Protein AF-A0AAU9G5V9-F1 (afdb_monomer_lite)

InterPro domains:
  IPR000618 Insect cuticle protein [PF00379] (24-85)
  IPR000618 Insect cuticle protein [PS51155] (27-94)
  IPR050468 Larval/pupal cuticle protein [PTHR10380] (21-86)

Foldseek 3Di:
DDDDDDPPDPPQDPVNVVVVVLVCQQADWDWKKKWKQWPQWRKIKIKIWIDHRQKIWIKIWIDRQQKIWIWTWMAGPVGIDTPDIDMDGDHPTRDGDQQIWMWIDMPPPHIDIHHDDPPDPDDPDDDPVD

Structure (mmCIF, N/CA/C/O backbone):
data_AF-A0AAU9G5V9-F1
#
_entry.id   AF-A0AAU9G5V9-F1
#
loop_
_atom_site.group_PDB
_atom_site.id
_atom_site.type_symbol
_atom_site.label_atom_id
_atom_site.label_alt_id
_atom_site.label_comp_id
_atom_site.label_asym_id
_atom_site.label_entity_id
_atom_site.label_seq_id
_atom_site.pdbx_PDB_ins_code
_atom_site.Cartn_x
_atom_site.Cartn_y
_atom_site.Cartn_z
_atom_site.occupancy
_atom_site.B_iso_or_equiv
_atom_site.auth_seq_id
_atom_site.auth_comp_id
_atom_site.auth_asym_id
_atom_site.auth_atom_id
_atom_site.pdbx_PDB_model_num
ATOM 1 N N . MET A 1 1 ? 2.719 3.483 67.607 1.00 37.06 1 MET A N 1
ATOM 2 C CA . MET A 1 1 ? 1.451 3.067 66.969 1.00 37.06 1 MET A CA 1
ATOM 3 C C . MET A 1 1 ? 1.505 3.467 65.503 1.00 37.06 1 MET A C 1
ATOM 5 O O . MET A 1 1 ? 1.551 4.653 65.206 1.00 37.06 1 MET A O 1
ATOM 9 N N . GLN A 1 2 ? 1.611 2.469 64.626 1.00 42.16 2 GLN A N 1
ATOM 10 C CA . GLN A 1 2 ? 1.765 2.575 63.172 1.00 42.16 2 GLN A CA 1
ATOM 11 C C . GLN A 1 2 ? 0.449 3.041 62.522 1.00 42.16 2 GLN A C 1
ATOM 13 O O . GLN A 1 2 ? -0.601 2.472 62.814 1.00 42.16 2 GLN A O 1
ATOM 18 N N . ARG A 1 3 ? 0.489 4.027 61.620 1.00 37.31 3 ARG A N 1
ATOM 19 C CA . ARG A 1 3 ? -0.591 4.279 60.650 1.00 37.31 3 ARG A CA 1
ATOM 20 C C . ARG A 1 3 ? -0.087 3.737 59.314 1.00 37.31 3 ARG A C 1
ATOM 22 O O . ARG A 1 3 ? 0.822 4.307 58.725 1.00 37.31 3 ARG A O 1
ATOM 29 N N . ILE A 1 4 ? -0.602 2.581 58.915 1.00 41.62 4 ILE A N 1
ATOM 30 C CA . ILE A 1 4 ? -0.305 1.949 57.629 1.00 41.62 4 ILE A CA 1
ATOM 31 C C . ILE A 1 4 ? -1.131 2.703 56.583 1.00 41.62 4 ILE A C 1
ATOM 33 O O . ILE A 1 4 ? -2.357 2.740 56.685 1.00 41.62 4 ILE A O 1
ATOM 37 N N . SER A 1 5 ? -0.465 3.354 55.629 1.00 43.66 5 SER A N 1
ATOM 38 C CA . SER A 1 5 ? -1.123 3.934 54.456 1.00 43.66 5 SER A CA 1
ATOM 39 C C . SER A 1 5 ? -1.783 2.812 53.650 1.00 43.66 5 SER A C 1
ATOM 41 O O . SER A 1 5 ? -1.120 1.799 53.412 1.00 43.66 5 SER A O 1
ATOM 43 N N . PRO A 1 6 ? -3.045 2.945 53.208 1.00 49.31 6 PRO A N 1
ATOM 44 C CA . PRO A 1 6 ? -3.648 1.943 52.347 1.00 49.31 6 PRO A CA 1
ATOM 45 C C . PRO A 1 6 ? -2.923 1.984 51.003 1.00 49.31 6 PRO A C 1
ATOM 47 O O . PRO A 1 6 ? -3.005 2.967 50.267 1.00 49.31 6 PRO A O 1
ATOM 50 N N . HIS A 1 7 ? -2.172 0.930 50.703 1.00 45.56 7 HIS A N 1
ATOM 51 C CA . HIS A 1 7 ? -1.735 0.657 49.346 1.00 45.56 7 HIS A CA 1
ATOM 52 C C . HIS A 1 7 ? -2.982 0.172 48.602 1.00 45.56 7 HIS A C 1
ATOM 54 O O . HIS A 1 7 ? -3.495 -0.906 48.895 1.00 45.56 7 HIS A O 1
ATOM 60 N N . PHE A 1 8 ? -3.534 1.016 47.733 1.00 43.19 8 PHE A N 1
ATOM 61 C CA . PHE A 1 8 ? -4.715 0.693 46.939 1.00 43.19 8 PHE A CA 1
ATOM 62 C C . PHE A 1 8 ? -4.290 -0.322 45.869 1.00 43.19 8 PHE A C 1
ATOM 64 O O . PHE A 1 8 ? -3.827 0.047 44.794 1.00 43.19 8 PHE A O 1
ATOM 71 N N . GLN A 1 9 ? -4.349 -1.610 46.205 1.00 51.00 9 GLN A N 1
ATOM 72 C CA . GLN A 1 9 ? -4.237 -2.680 45.223 1.00 51.00 9 GLN A CA 1
ATOM 73 C C . GLN A 1 9 ? -5.568 -2.734 44.478 1.00 51.00 9 GLN A C 1
ATOM 75 O O . GLN A 1 9 ? -6.595 -3.080 45.058 1.00 51.00 9 GLN A O 1
ATOM 80 N N . ILE A 1 10 ? -5.559 -2.309 43.216 1.00 54.22 10 ILE A N 1
ATOM 81 C CA . ILE A 1 10 ? -6.687 -2.515 42.313 1.00 54.22 10 ILE A CA 1
ATOM 82 C C . ILE A 1 10 ? -6.658 -4.006 41.969 1.00 54.22 10 ILE A C 1
ATOM 84 O O . ILE A 1 10 ? -5.821 -4.440 41.182 1.00 54.22 10 ILE A O 1
ATOM 88 N N . ASP A 1 11 ? -7.509 -4.788 42.623 1.00 61.50 11 ASP A N 1
ATOM 89 C CA . ASP A 1 11 ? -7.739 -6.196 42.299 1.00 61.50 11 ASP A CA 1
ATOM 90 C C . ASP A 1 11 ? -8.556 -6.239 40.997 1.00 61.50 11 ASP A C 1
ATOM 92 O O . ASP A 1 11 ? -9.782 -6.292 41.020 1.00 61.50 11 ASP A O 1
ATOM 96 N N . GLN A 1 12 ? -7.892 -6.038 39.852 1.00 66.44 12 GLN A N 1
ATOM 97 C CA . GLN A 1 12 ? -8.544 -6.178 38.550 1.00 66.44 12 GLN A CA 1
ATOM 98 C C . GLN A 1 12 ? -8.801 -7.660 38.317 1.00 66.44 12 GLN A C 1
ATOM 100 O O . GLN A 1 12 ? -7.859 -8.444 38.186 1.00 66.44 12 GLN A O 1
ATOM 105 N N . THR A 1 13 ? -10.072 -8.039 38.264 1.00 86.31 13 THR A N 1
ATOM 106 C CA . THR A 1 13 ? -10.438 -9.410 37.928 1.00 86.31 13 THR A CA 1
ATOM 107 C C . THR A 1 13 ? -10.132 -9.689 36.451 1.00 86.31 13 THR A C 1
ATOM 109 O O . THR A 1 13 ? -10.031 -8.775 35.628 1.00 86.31 13 THR A O 1
ATOM 112 N N . GLU A 1 14 ? -9.991 -10.964 36.083 1.00 88.25 14 GLU A N 1
ATOM 113 C CA . GLU A 1 14 ? -9.836 -11.359 34.675 1.00 88.25 14 GLU A CA 1
ATOM 114 C C . GLU A 1 14 ? -11.029 -10.893 33.819 1.00 88.25 14 GLU A C 1
ATOM 116 O O . GLU A 1 14 ? -10.845 -10.520 32.663 1.00 88.25 14 GLU A O 1
ATOM 121 N N . GLU A 1 15 ? -12.237 -10.863 34.394 1.00 90.12 15 GLU A N 1
ATOM 122 C CA . GLU A 1 15 ? -13.449 -10.363 33.734 1.00 90.12 15 GLU A CA 1
ATOM 123 C C . GLU A 1 15 ? -13.338 -8.868 33.408 1.00 90.12 15 GLU A C 1
ATOM 125 O O . GLU A 1 15 ? -13.611 -8.471 32.275 1.00 90.12 15 GLU A O 1
ATOM 130 N N . ASP A 1 16 ? -12.849 -8.054 34.351 1.00 92.69 16 ASP A N 1
ATOM 131 C CA . ASP A 1 16 ? -12.633 -6.618 34.133 1.00 92.69 16 ASP A CA 1
ATOM 132 C C . ASP A 1 16 ? -11.584 -6.360 33.043 1.00 92.69 16 ASP A C 1
ATOM 134 O O . ASP A 1 16 ? -11.735 -5.447 32.226 1.00 92.69 16 ASP A O 1
ATOM 138 N N . ARG A 1 17 ? -10.515 -7.170 33.003 1.00 91.00 17 ARG A N 1
ATOM 139 C CA . ARG A 1 17 ? -9.478 -7.051 31.968 1.00 91.00 17 ARG A CA 1
ATOM 140 C C . ARG A 1 17 ? -10.028 -7.392 30.585 1.00 91.00 17 ARG A C 1
ATOM 142 O O . ARG A 1 17 ? -9.785 -6.643 29.644 1.00 91.00 17 ARG A O 1
ATOM 149 N N . LEU A 1 18 ? -10.777 -8.489 30.466 1.00 93.62 18 LEU A N 1
ATOM 150 C CA . LEU A 1 18 ? -11.387 -8.911 29.201 1.00 93.62 18 LEU A CA 1
ATOM 151 C C . LEU A 1 18 ? -12.395 -7.884 28.681 1.00 93.62 18 LEU A C 1
ATOM 153 O O . LEU A 1 18 ? -12.464 -7.636 27.478 1.00 93.62 18 LEU A O 1
ATOM 157 N N . GLU A 1 19 ? -13.168 -7.272 29.574 1.00 93.69 19 GLU A N 1
ATOM 158 C CA . GLU A 1 19 ? -14.107 -6.220 29.200 1.00 93.69 19 GLU A CA 1
ATOM 159 C C . GLU A 1 19 ? -13.381 -4.956 28.722 1.00 93.69 19 GLU A C 1
ATOM 161 O O . GLU A 1 19 ? -13.748 -4.383 27.695 1.00 93.69 19 GLU A O 1
ATOM 166 N N . LEU A 1 20 ? -12.289 -4.565 29.387 1.00 93.56 20 LEU A N 1
ATOM 167 C CA . LEU A 1 20 ? -11.451 -3.455 28.936 1.00 93.56 20 LEU A CA 1
ATOM 168 C C . LEU A 1 20 ? -10.822 -3.732 27.561 1.00 93.56 20 LEU A C 1
ATOM 170 O O . LEU A 1 20 ? -10.829 -2.854 26.699 1.00 93.56 20 LEU A O 1
ATOM 174 N N . GLU A 1 21 ? -10.301 -4.939 27.335 1.00 92.25 21 GLU A N 1
ATOM 175 C CA . GLU A 1 21 ? -9.750 -5.356 26.038 1.00 92.25 21 GLU A CA 1
ATOM 176 C C . GLU A 1 21 ? -10.813 -5.300 24.932 1.00 92.25 21 GLU A C 1
ATOM 178 O O . GLU A 1 21 ? -10.540 -4.809 23.834 1.00 92.25 21 GLU A O 1
ATOM 183 N N . ARG A 1 22 ? -12.044 -5.742 25.225 1.00 92.62 22 ARG A N 1
ATOM 184 C CA . ARG A 1 22 ? -13.178 -5.661 24.295 1.00 92.62 22 ARG A CA 1
ATOM 185 C C . ARG A 1 22 ? -13.490 -4.210 23.934 1.00 92.62 22 ARG A C 1
ATOM 187 O O . ARG A 1 22 ? -13.527 -3.878 22.753 1.00 92.62 22 ARG A O 1
ATOM 194 N N . GLN A 1 23 ? -13.622 -3.338 24.932 1.00 94.25 23 GLN A N 1
ATOM 195 C CA . GLN A 1 23 ? -13.904 -1.913 24.730 1.00 94.25 23 GLN A CA 1
ATOM 196 C C . GLN A 1 23 ? -12.792 -1.210 23.943 1.00 94.25 23 GLN A C 1
ATOM 198 O O . GLN A 1 23 ? -13.065 -0.396 23.057 1.00 94.25 23 GLN A O 1
ATOM 203 N N . GLN A 1 24 ? -11.527 -1.531 24.226 1.00 93.62 24 GLN A N 1
ATOM 204 C CA . GLN A 1 24 ? -10.386 -1.010 23.472 1.00 93.62 24 GLN A CA 1
ATOM 205 C C . GLN A 1 24 ? -10.410 -1.476 22.016 1.00 93.62 24 GLN A C 1
ATOM 207 O O . GLN A 1 24 ? -10.141 -0.684 21.118 1.00 93.62 24 GLN A O 1
ATOM 212 N N . ASN A 1 25 ? -10.752 -2.740 21.770 1.00 91.88 25 ASN A N 1
ATOM 213 C CA . ASN A 1 25 ? -10.850 -3.293 20.425 1.00 91.88 25 ASN A CA 1
ATOM 214 C C . ASN A 1 25 ? -12.007 -2.662 19.624 1.00 91.88 25 ASN A C 1
ATOM 216 O O . ASN A 1 25 ? -11.804 -2.222 18.494 1.00 91.88 25 ASN A O 1
ATOM 220 N N . GLU A 1 26 ? -13.192 -2.545 20.226 1.00 93.50 26 GLU A N 1
ATOM 221 C CA . GLU A 1 26 ? -14.390 -1.954 19.609 1.00 93.50 26 GLU A CA 1
ATOM 222 C C . GLU A 1 26 ? -14.242 -0.454 19.318 1.00 93.50 26 GLU A C 1
ATOM 224 O O . GLU A 1 26 ? -14.850 0.054 18.380 1.00 93.50 26 GLU A O 1
ATOM 229 N N . SER A 1 27 ? -13.411 0.254 20.087 1.00 95.19 27 SER A N 1
ATOM 230 C CA . SER A 1 27 ? -13.122 1.681 19.882 1.00 95.19 27 SER A CA 1
ATOM 231 C C . SER A 1 27 ? -11.848 1.954 19.075 1.00 95.19 27 SER A C 1
ATOM 233 O O . SER A 1 27 ? -11.539 3.116 18.796 1.00 95.19 27 SER A O 1
ATOM 235 N N . ALA A 1 28 ? -11.100 0.916 18.685 1.00 96.44 28 ALA A N 1
ATOM 236 C CA . ALA A 1 28 ? -9.834 1.074 17.983 1.00 96.44 28 ALA A CA 1
ATOM 237 C C . ALA A 1 28 ? -10.044 1.676 16.590 1.00 96.44 28 ALA A C 1
ATOM 239 O O . ALA A 1 28 ? -10.764 1.126 15.758 1.00 96.44 28 ALA A O 1
ATOM 240 N N . GLN A 1 29 ? -9.348 2.777 16.311 1.00 97.88 29 GLN A N 1
ATOM 241 C CA . GLN A 1 29 ? -9.374 3.433 15.010 1.00 97.88 29 GLN A CA 1
ATOM 242 C C . GLN A 1 29 ? -7.964 3.780 14.556 1.00 97.88 29 GLN A C 1
ATOM 244 O O . GLN A 1 29 ? -7.148 4.283 15.330 1.00 97.88 29 GLN A O 1
ATOM 249 N N . TYR A 1 30 ? -7.682 3.539 13.279 1.00 97.69 30 TYR A N 1
ATOM 250 C CA . TYR A 1 30 ? -6.487 4.067 12.632 1.00 97.69 30 TYR A CA 1
ATOM 251 C C . TYR A 1 30 ? -6.713 4.260 11.141 1.00 97.69 30 TYR A C 1
ATOM 253 O O . TYR A 1 30 ? -7.608 3.677 10.531 1.00 97.69 30 TYR A O 1
ATOM 261 N N . SER A 1 31 ? -5.841 5.060 10.541 1.00 98.12 31 SER A N 1
ATOM 262 C CA . SER A 1 31 ? -5.655 5.103 9.098 1.00 98.12 31 SER A CA 1
ATOM 263 C C . SER A 1 31 ? -4.176 4.934 8.791 1.00 98.12 31 SER A C 1
ATOM 265 O O . SER A 1 31 ? -3.316 5.561 9.412 1.00 98.12 31 SER A O 1
ATOM 267 N N . PHE A 1 32 ? -3.886 4.058 7.844 1.00 97.75 32 PHE A N 1
ATOM 268 C CA . PHE A 1 32 ? -2.545 3.710 7.420 1.00 97.75 32 PHE A CA 1
ATOM 269 C C . PHE A 1 32 ? -2.448 3.835 5.905 1.00 97.75 32 PHE A C 1
ATOM 271 O O . PHE A 1 32 ? -3.349 3.423 5.175 1.00 97.75 32 PHE A O 1
ATOM 278 N N . ASN A 1 33 ? -1.335 4.381 5.430 1.00 98.31 33 ASN A N 1
ATOM 279 C CA . ASN A 1 33 ? -0.979 4.298 4.025 1.00 98.31 33 ASN A CA 1
ATOM 280 C C . ASN A 1 33 ? 0.528 4.133 3.858 1.00 98.31 33 ASN A C 1
ATOM 282 O O . ASN A 1 33 ? 1.318 4.589 4.688 1.00 98.31 33 ASN A O 1
ATOM 286 N N . SER A 1 34 ? 0.897 3.479 2.767 1.00 98.25 34 SER A N 1
ATOM 287 C CA . SER A 1 34 ? 2.263 3.386 2.276 1.00 98.25 34 SER A CA 1
ATOM 288 C C . SER A 1 34 ? 2.248 3.412 0.758 1.00 98.25 34 SER A C 1
ATOM 290 O O . SER A 1 34 ? 1.360 2.821 0.143 1.00 98.25 34 SER A O 1
ATOM 292 N N . ASN A 1 35 ? 3.240 4.051 0.161 1.00 98.44 35 ASN A N 1
ATOM 293 C CA . ASN A 1 35 ? 3.444 4.083 -1.273 1.00 98.44 35 ASN A CA 1
ATOM 294 C C . ASN A 1 35 ? 4.945 4.010 -1.574 1.00 98.44 35 ASN A C 1
ATOM 296 O O . ASN A 1 35 ? 5.760 4.666 -0.928 1.00 98.44 35 ASN A O 1
ATOM 300 N N . ILE A 1 36 ? 5.293 3.158 -2.527 1.00 98.31 36 ILE A N 1
ATOM 301 C CA . ILE A 1 36 ? 6.634 2.951 -3.051 1.00 98.31 36 ILE A CA 1
ATOM 302 C C . ILE A 1 36 ? 6.508 3.098 -4.560 1.00 98.31 36 ILE A C 1
ATOM 304 O O . ILE A 1 36 ? 5.810 2.297 -5.180 1.00 98.31 36 ILE A O 1
ATOM 308 N N . ASP A 1 37 ? 7.170 4.097 -5.127 1.00 97.56 37 ASP A N 1
ATOM 309 C CA . ASP A 1 37 ? 7.309 4.296 -6.570 1.00 97.56 37 ASP A CA 1
ATOM 310 C C . ASP A 1 37 ? 8.765 4.022 -6.959 1.00 97.56 37 ASP A C 1
ATOM 312 O O . ASP A 1 37 ? 9.646 4.831 -6.676 1.00 97.56 37 ASP A O 1
ATOM 316 N N . ASP A 1 38 ? 9.034 2.845 -7.525 1.00 95.88 38 ASP A N 1
ATOM 317 C CA . ASP A 1 38 ? 10.364 2.395 -7.935 1.00 95.88 38 ASP A CA 1
ATOM 318 C C . ASP A 1 38 ? 10.612 2.689 -9.418 1.00 95.88 38 ASP A C 1
ATOM 320 O O . ASP A 1 38 ? 10.291 1.895 -10.304 1.00 95.88 38 ASP A O 1
ATOM 324 N N . GLN A 1 39 ? 11.278 3.813 -9.679 1.00 94.75 39 GLN A N 1
ATOM 325 C CA . GLN A 1 39 ? 11.673 4.222 -11.027 1.00 94.75 39 GLN A CA 1
ATOM 326 C C . GLN A 1 39 ? 12.971 3.557 -11.509 1.00 94.75 39 GLN A C 1
ATOM 328 O O . GLN A 1 39 ? 13.496 3.954 -12.550 1.00 94.75 39 GLN A O 1
ATOM 333 N N . ILE A 1 40 ? 13.528 2.599 -10.755 1.00 93.38 40 ILE A N 1
ATOM 334 C CA . ILE A 1 40 ? 14.712 1.818 -11.142 1.00 93.38 40 ILE A CA 1
ATOM 335 C C . ILE A 1 40 ? 14.291 0.585 -11.944 1.00 93.38 40 ILE A C 1
ATOM 337 O O . ILE A 1 40 ? 14.974 0.235 -12.903 1.00 93.38 40 ILE A O 1
ATOM 341 N N . ASN A 1 41 ? 13.188 -0.071 -11.572 1.00 92.06 41 ASN A N 1
ATOM 342 C CA . ASN A 1 41 ? 12.682 -1.275 -12.242 1.00 92.06 41 ASN A CA 1
ATOM 343 C C . ASN A 1 41 ? 11.174 -1.200 -12.530 1.00 92.06 41 ASN A C 1
ATOM 345 O O . ASN A 1 41 ? 10.504 -2.223 -12.459 1.00 92.06 41 ASN A O 1
ATOM 349 N N . ASP A 1 42 ? 10.628 -0.013 -12.813 1.00 92.38 42 ASP A N 1
ATOM 350 C CA . ASP A 1 42 ? 9.199 0.215 -13.113 1.00 92.38 42 ASP A CA 1
ATOM 351 C C . ASP A 1 42 ? 8.223 -0.468 -12.127 1.00 92.38 42 ASP A C 1
ATOM 353 O O . ASP A 1 42 ? 7.129 -0.922 -12.487 1.00 92.38 42 ASP A O 1
ATOM 357 N N . GLY A 1 43 ? 8.639 -0.568 -10.866 1.00 94.62 43 GLY A N 1
ATOM 358 C CA . GLY A 1 43 ? 7.889 -1.218 -9.806 1.00 94.62 43 GLY A CA 1
ATOM 359 C C . GLY A 1 43 ? 7.089 -0.202 -9.008 1.00 94.62 43 GLY A C 1
ATOM 360 O O . GLY A 1 43 ? 7.495 0.940 -8.831 1.00 94.62 43 GLY A O 1
ATOM 361 N N . SER A 1 44 ? 5.956 -0.610 -8.454 1.00 96.88 44 SER A N 1
ATOM 362 C CA . SER A 1 44 ? 5.318 0.180 -7.402 1.00 96.88 44 SER A CA 1
ATOM 363 C C . SER A 1 44 ? 4.538 -0.704 -6.453 1.00 96.88 44 SER A C 1
ATOM 365 O O . SER A 1 44 ? 4.066 -1.782 -6.819 1.00 96.88 44 SER A O 1
ATOM 367 N N . ASN A 1 45 ? 4.439 -0.269 -5.203 1.00 98.06 45 ASN A N 1
ATOM 368 C CA . ASN A 1 45 ? 3.645 -0.921 -4.176 1.00 98.06 45 ASN A CA 1
ATOM 369 C C . ASN A 1 45 ? 2.936 0.152 -3.361 1.00 98.06 45 ASN A C 1
ATOM 371 O O . ASN A 1 45 ? 3.579 1.014 -2.771 1.00 98.06 45 ASN A O 1
ATOM 375 N N . SER A 1 46 ? 1.613 0.095 -3.310 1.00 98.44 46 SER A N 1
ATOM 376 C CA . SER A 1 46 ? 0.818 0.995 -2.486 1.00 98.44 46 SER A CA 1
ATOM 377 C C . SER A 1 46 ? -0.162 0.213 -1.633 1.00 98.44 46 SER A C 1
ATOM 379 O O . SER A 1 46 ? -0.656 -0.845 -2.026 1.00 98.44 46 SER A O 1
ATOM 381 N N . ARG A 1 47 ? -0.459 0.743 -0.452 1.00 98.50 47 ARG A N 1
ATOM 382 C CA . ARG A 1 47 ? -1.475 0.224 0.456 1.00 98.50 47 ARG A CA 1
ATOM 383 C C . ARG A 1 47 ? -2.171 1.382 1.140 1.00 98.50 47 ARG A C 1
ATOM 385 O O . ARG A 1 47 ? -1.528 2.346 1.545 1.00 98.50 47 ARG A O 1
ATOM 392 N N . THR A 1 48 ? -3.481 1.279 1.284 1.00 98.62 48 THR A N 1
ATOM 393 C CA . THR A 1 48 ? -4.286 2.157 2.135 1.00 98.62 48 THR A CA 1
ATOM 394 C C . THR A 1 48 ? -5.214 1.289 2.960 1.00 98.62 48 THR A C 1
ATOM 396 O O . THR A 1 48 ? -5.818 0.357 2.435 1.00 98.62 48 THR A O 1
ATOM 399 N N . GLU A 1 49 ? -5.310 1.579 4.249 1.00 98.44 49 GLU A N 1
ATOM 400 C CA . GLU A 1 49 ? -6.106 0.812 5.193 1.00 98.44 49 GLU A CA 1
ATOM 401 C C . GLU A 1 49 ? -6.710 1.726 6.256 1.00 98.44 49 GLU A C 1
ATOM 403 O O . GLU A 1 49 ? -6.046 2.627 6.772 1.00 98.44 49 GLU A O 1
ATOM 408 N N . THR A 1 50 ? -7.956 1.454 6.615 1.00 98.56 50 THR A N 1
ATOM 409 C CA . THR A 1 50 ? -8.654 2.090 7.725 1.00 98.56 50 THR A CA 1
ATOM 410 C C . THR A 1 50 ? -9.219 1.008 8.628 1.00 98.56 50 THR A C 1
ATOM 412 O O . THR A 1 50 ? -9.779 0.017 8.153 1.00 98.56 50 THR A O 1
ATOM 415 N N . ARG A 1 51 ? -9.080 1.214 9.935 1.00 98.12 51 ARG A N 1
ATOM 416 C CA . ARG A 1 51 ? -9.752 0.418 10.955 1.00 98.12 51 ARG A CA 1
ATOM 417 C C . ARG A 1 51 ? -10.809 1.253 11.650 1.00 98.12 51 ARG A C 1
ATOM 419 O O . ARG A 1 51 ? -10.513 2.372 12.067 1.00 98.12 51 ARG A O 1
ATOM 426 N N . ASP A 1 52 ? -11.983 0.661 11.806 1.00 97.94 52 ASP A N 1
ATOM 427 C CA . ASP A 1 52 ? -13.074 1.157 12.631 1.00 97.94 52 ASP A CA 1
ATOM 428 C C . ASP A 1 52 ? -13.609 0.005 13.496 1.00 97.94 52 ASP A C 1
ATOM 430 O O . ASP A 1 52 ? -14.236 -0.941 13.002 1.00 97.94 52 ASP A O 1
ATOM 434 N N . GLY A 1 53 ? -13.246 0.028 14.779 1.00 96.69 53 GLY A N 1
ATOM 435 C CA . GLY A 1 53 ? -13.517 -1.036 15.742 1.00 96.69 53 GLY A CA 1
ATOM 436 C C . GLY A 1 53 ? -12.958 -2.389 15.294 1.00 96.69 53 GLY A C 1
ATOM 437 O O . GLY A 1 53 ? -11.755 -2.542 15.051 1.00 96.69 53 GLY A O 1
ATOM 438 N N . SER A 1 54 ? -13.843 -3.377 15.153 1.00 95.00 54 SER A N 1
ATOM 439 C CA . SER A 1 54 ? -13.502 -4.736 14.698 1.00 95.00 54 SER A CA 1
ATOM 440 C C . SER A 1 54 ? -13.383 -4.878 13.176 1.00 95.00 54 SER A C 1
ATOM 442 O O . SER A 1 54 ? -13.083 -5.972 12.700 1.00 95.00 54 SER A O 1
ATOM 444 N N . THR A 1 55 ? -13.625 -3.813 12.404 1.00 97.69 55 THR A N 1
ATOM 445 C CA . THR A 1 55 ? -13.588 -3.854 10.938 1.00 97.69 55 THR A CA 1
ATOM 446 C C . THR A 1 55 ? -12.349 -3.150 10.404 1.00 97.69 55 THR A C 1
ATOM 448 O O . THR A 1 55 ? -12.074 -2.000 10.732 1.00 97.69 55 THR A O 1
ATOM 451 N N . VAL A 1 56 ? -11.622 -3.825 9.522 1.00 98.62 56 VAL A N 1
ATOM 452 C CA . VAL A 1 56 ? -10.524 -3.260 8.739 1.00 98.62 56 VAL A CA 1
ATOM 453 C C . VAL A 1 56 ? -10.907 -3.317 7.269 1.00 98.62 56 VAL A C 1
ATOM 455 O O . VAL A 1 56 ? -11.256 -4.376 6.755 1.00 98.62 56 VAL A O 1
ATOM 458 N N . GLN A 1 57 ? -10.824 -2.188 6.578 1.00 98.75 57 GLN A N 1
ATOM 459 C CA . GLN A 1 57 ? -11.017 -2.102 5.134 1.00 98.75 57 GLN A CA 1
ATOM 460 C C . GLN A 1 57 ? -9.793 -1.476 4.498 1.00 98.75 57 GLN A C 1
ATOM 462 O O . GLN A 1 57 ? -9.179 -0.567 5.054 1.00 98.75 57 GLN A O 1
ATOM 467 N N . GLY A 1 58 ? -9.437 -1.944 3.312 1.00 98.69 58 GLY A N 1
ATOM 468 C CA . GLY A 1 58 ? -8.297 -1.386 2.619 1.00 98.69 58 GLY A CA 1
ATOM 469 C C . GLY A 1 58 ? -8.152 -1.886 1.203 1.00 98.69 58 GLY A C 1
ATOM 470 O O . GLY A 1 58 ? -8.938 -2.690 0.698 1.00 98.69 58 GLY A O 1
ATOM 471 N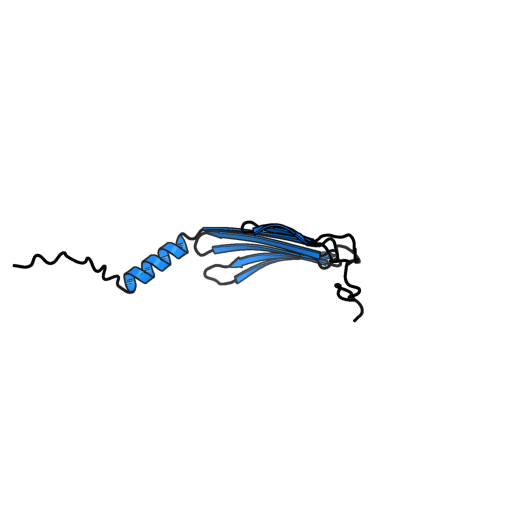 N . SER A 1 59 ? -7.103 -1.394 0.567 1.00 98.81 59 SER A N 1
ATOM 472 C CA . SER A 1 59 ? -6.637 -1.907 -0.706 1.00 98.81 59 SER A CA 1
ATOM 473 C C . SER A 1 59 ? -5.121 -1.917 -0.746 1.00 98.81 59 SER A C 1
ATOM 475 O O . SER A 1 59 ? -4.458 -1.118 -0.080 1.00 98.81 59 SER A O 1
ATOM 477 N N . TYR A 1 60 ? -4.575 -2.834 -1.533 1.00 98.50 60 TYR A N 1
ATOM 478 C CA . TYR A 1 60 ? -3.183 -2.778 -1.946 1.00 98.50 60 TYR A CA 1
ATOM 479 C C . TYR A 1 60 ? -3.093 -2.863 -3.463 1.00 98.50 60 TYR A C 1
ATOM 481 O O . TYR A 1 60 ? -3.919 -3.505 -4.116 1.00 98.50 60 TYR A O 1
ATOM 489 N N . SER A 1 61 ? -2.078 -2.220 -4.025 1.00 98.50 61 SER A N 1
ATOM 490 C CA . SER A 1 61 ? -1.746 -2.314 -5.435 1.00 98.50 61 SER A CA 1
ATOM 491 C C . SER A 1 61 ? -0.266 -2.594 -5.599 1.00 98.50 61 SER A C 1
ATOM 493 O O . SER A 1 61 ? 0.558 -2.027 -4.889 1.00 98.50 61 SER A O 1
ATOM 495 N N . TYR A 1 62 ? 0.065 -3.436 -6.569 1.00 97.38 62 TYR A N 1
ATOM 496 C CA . TYR A 1 62 ? 1.438 -3.706 -6.972 1.00 97.38 62 TYR A CA 1
ATOM 497 C C . TYR A 1 62 ? 1.557 -3.689 -8.496 1.00 97.38 62 TYR A C 1
ATOM 499 O O . TYR A 1 62 ? 0.597 -4.043 -9.186 1.00 97.38 62 TYR A O 1
ATOM 507 N N . THR A 1 63 ? 2.721 -3.288 -8.999 1.00 96.31 63 THR A N 1
ATOM 508 C CA . THR A 1 63 ? 3.131 -3.463 -10.395 1.00 96.31 63 THR A CA 1
ATOM 509 C C . THR A 1 63 ? 4.550 -3.997 -10.492 1.00 96.31 63 THR A C 1
ATOM 511 O O . THR A 1 63 ? 5.420 -3.603 -9.713 1.00 96.31 63 THR A O 1
ATOM 514 N N . ASP A 1 64 ? 4.768 -4.858 -11.479 1.00 93.38 64 ASP A N 1
ATOM 515 C CA . ASP A 1 64 ? 6.073 -5.369 -11.904 1.00 93.38 64 ASP A CA 1
ATOM 516 C C . ASP A 1 64 ? 6.558 -4.766 -13.236 1.00 93.38 64 ASP A C 1
ATOM 518 O O . ASP A 1 64 ? 7.586 -5.187 -13.755 1.00 93.38 64 ASP A O 1
ATOM 522 N N . GLY A 1 65 ? 5.816 -3.812 -13.803 1.00 93.06 65 GLY A N 1
ATOM 523 C CA . GLY A 1 65 ? 6.097 -3.197 -15.103 1.00 93.06 65 GLY A CA 1
ATOM 524 C C . GLY A 1 65 ? 5.403 -3.888 -16.284 1.00 93.06 65 GLY A C 1
ATOM 525 O O . GLY A 1 65 ? 5.254 -3.266 -17.338 1.00 93.06 65 GLY A O 1
ATOM 526 N N . PHE A 1 66 ? 4.916 -5.120 -16.104 1.00 94.69 66 PHE A N 1
ATOM 527 C CA . PHE A 1 66 ? 4.050 -5.809 -17.064 1.00 94.69 66 PHE A CA 1
ATOM 528 C C . PHE A 1 66 ? 2.579 -5.622 -16.693 1.00 94.69 66 PHE A C 1
ATOM 530 O O . PHE A 1 66 ? 1.760 -5.193 -17.511 1.00 94.69 66 PHE A O 1
ATOM 537 N N . VAL A 1 67 ? 2.245 -5.913 -15.435 1.00 96.75 67 VAL A N 1
ATOM 538 C CA . VAL A 1 67 ? 0.878 -5.912 -14.917 1.00 96.75 67 VAL A CA 1
ATOM 539 C C . VAL A 1 67 ? 0.764 -5.055 -13.669 1.00 96.75 67 VAL A C 1
ATOM 541 O O . VAL A 1 67 ? 1.640 -5.031 -12.810 1.00 96.75 67 VAL A O 1
ATOM 544 N N . LYS A 1 68 ? -0.384 -4.400 -13.522 1.00 97.75 68 LYS A N 1
ATOM 545 C CA . LYS A 1 68 ? -0.826 -3.801 -12.269 1.00 97.75 68 LYS A CA 1
ATOM 546 C C . LYS A 1 68 ? -1.952 -4.638 -11.697 1.00 97.75 68 LYS A C 1
ATOM 548 O O . LYS A 1 68 ? -2.966 -4.850 -12.358 1.00 97.75 68 LYS A O 1
ATOM 553 N N . ARG A 1 69 ? -1.804 -5.060 -10.445 1.00 98.25 69 ARG A N 1
ATOM 554 C CA . ARG A 1 69 ? -2.872 -5.710 -9.685 1.00 98.25 69 ARG A CA 1
ATOM 555 C C . ARG A 1 69 ? -3.307 -4.823 -8.532 1.00 98.25 69 ARG A C 1
ATOM 557 O O . ARG A 1 69 ? -2.455 -4.302 -7.816 1.00 98.25 69 ARG A O 1
ATOM 564 N N . THR A 1 70 ? -4.611 -4.686 -8.327 1.00 98.69 70 THR A N 1
ATOM 565 C CA . THR A 1 70 ? -5.212 -3.973 -7.197 1.00 98.69 70 THR A CA 1
ATOM 566 C C . THR A 1 70 ? -6.238 -4.869 -6.518 1.00 98.69 70 THR A C 1
ATOM 568 O O . THR A 1 70 ? -7.165 -5.360 -7.155 1.00 98.69 70 THR A O 1
ATOM 571 N N . VAL A 1 71 ? -6.087 -5.067 -5.212 1.00 98.81 71 VAL A N 1
ATOM 572 C CA . VAL A 1 71 ? -6.983 -5.894 -4.402 1.00 98.81 71 VAL A CA 1
ATOM 573 C C . VAL A 1 71 ? -7.617 -5.030 -3.329 1.00 98.81 71 VAL A C 1
ATOM 575 O O . VAL A 1 71 ? -6.913 -4.368 -2.571 1.00 98.81 71 VAL A O 1
ATOM 578 N N . HIS A 1 72 ? -8.943 -5.071 -3.246 1.00 98.81 72 HIS A N 1
ATOM 579 C CA . HIS A 1 72 ? -9.742 -4.432 -2.202 1.00 98.81 72 HIS A CA 1
ATOM 580 C C . HIS A 1 72 ? -10.226 -5.499 -1.232 1.00 98.81 72 HIS A C 1
ATOM 582 O O . HIS A 1 72 ? -10.722 -6.546 -1.658 1.00 98.81 72 HIS A O 1
ATOM 588 N N . TYR A 1 73 ? -10.105 -5.244 0.065 1.00 98.75 73 TYR A N 1
ATOM 589 C CA . TYR A 1 73 ? -10.386 -6.236 1.093 1.00 9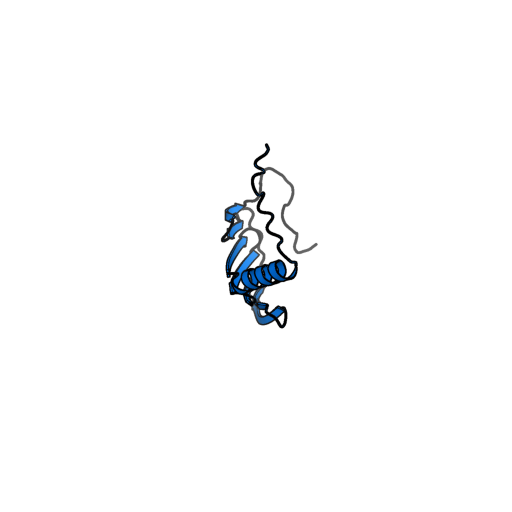8.75 73 TYR A CA 1
ATOM 590 C C . TYR A 1 73 ? -11.131 -5.661 2.292 1.00 98.75 73 TYR A C 1
ATOM 592 O O . TYR A 1 73 ? -11.102 -4.461 2.569 1.00 98.75 73 TYR A O 1
ATOM 600 N N . ILE A 1 74 ? -11.763 -6.575 3.022 1.00 98.75 74 ILE A N 1
ATOM 601 C CA . ILE A 1 74 ? -12.338 -6.355 4.343 1.00 98.75 74 ILE A CA 1
ATOM 602 C C . ILE A 1 74 ? -11.877 -7.474 5.279 1.00 98.75 74 ILE A C 1
ATOM 604 O O . ILE A 1 74 ? -11.781 -8.631 4.870 1.00 98.75 74 ILE A O 1
ATOM 608 N N . ALA A 1 75 ? -11.593 -7.138 6.529 1.00 98.31 75 ALA A N 1
ATOM 609 C CA . ALA A 1 75 ? -11.426 -8.088 7.616 1.00 98.31 75 ALA A CA 1
ATOM 610 C C . ALA A 1 75 ? -12.330 -7.666 8.772 1.00 98.31 75 ALA A C 1
ATOM 612 O O . ALA A 1 75 ? -12.245 -6.536 9.243 1.00 98.31 75 ALA A O 1
ATOM 613 N N . ASP A 1 76 ? -13.208 -8.565 9.193 1.00 97.00 76 ASP A N 1
ATOM 614 C CA . ASP A 1 76 ? -14.170 -8.351 10.273 1.00 97.00 76 ASP A CA 1
ATOM 615 C C . ASP A 1 76 ? -14.371 -9.654 11.065 1.00 97.00 76 ASP A C 1
ATOM 617 O O . ASP A 1 76 ? -13.570 -10.587 10.966 1.00 97.00 76 ASP A O 1
ATOM 621 N N . GLU A 1 77 ? -15.454 -9.745 11.836 1.00 95.69 77 GLU A N 1
ATOM 622 C CA . GLU A 1 77 ? -15.822 -10.939 12.609 1.00 95.69 77 GLU A CA 1
ATOM 623 C C . GLU A 1 77 ? -15.957 -12.210 11.756 1.00 95.69 77 GLU A C 1
ATOM 625 O O . GLU A 1 77 ? -15.768 -13.318 12.253 1.00 95.69 77 GLU A O 1
ATOM 630 N N . ASN A 1 78 ? -16.230 -12.067 10.455 1.00 96.69 78 ASN A N 1
ATOM 631 C CA . ASN A 1 78 ? -16.331 -13.178 9.512 1.00 96.69 78 ASN A CA 1
ATOM 632 C C . ASN A 1 78 ? -14.982 -13.482 8.816 1.00 96.69 78 ASN A C 1
ATOM 634 O O . ASN A 1 78 ? -14.943 -14.176 7.796 1.00 96.69 78 ASN A O 1
ATOM 638 N N . GLY A 1 79 ? -13.870 -12.937 9.320 1.00 97.75 79 GLY A N 1
ATOM 639 C CA . GLY A 1 79 ? -12.518 -13.133 8.795 1.00 97.75 79 GLY A CA 1
ATOM 640 C C . GLY A 1 79 ? -12.146 -12.209 7.630 1.00 97.75 79 GLY A C 1
ATOM 641 O O . GLY A 1 79 ? -12.861 -11.267 7.296 1.00 97.75 79 GLY A O 1
ATOM 642 N N . TYR A 1 80 ? -10.997 -12.477 7.004 1.00 98.38 80 TYR A N 1
ATOM 643 C CA . TYR A 1 80 ? -10.501 -11.722 5.848 1.00 98.38 80 TYR A CA 1
ATOM 644 C C . TYR A 1 80 ? -11.177 -12.169 4.551 1.00 98.38 80 TYR A C 1
ATOM 646 O O . TYR A 1 80 ? -11.266 -13.367 4.270 1.00 98.38 80 TYR A O 1
ATOM 654 N N . ARG A 1 81 ? -11.603 -11.211 3.724 1.00 98.50 81 ARG A N 1
ATOM 655 C CA . ARG A 1 81 ? -12.210 -11.461 2.413 1.00 98.50 81 ARG A CA 1
ATOM 656 C C . ARG A 1 81 ? -11.762 -10.420 1.393 1.00 98.50 81 ARG A C 1
ATOM 658 O O . ARG A 1 81 ? -11.693 -9.227 1.686 1.00 98.50 81 ARG A O 1
ATOM 665 N N . VAL A 1 82 ? -11.527 -10.881 0.167 1.00 98.50 82 VAL A N 1
ATOM 666 C CA . VAL A 1 82 ? -11.333 -10.012 -0.998 1.00 98.50 82 VAL A CA 1
ATOM 667 C C . VAL A 1 82 ? -12.701 -9.598 -1.524 1.00 98.50 82 VAL A C 1
ATOM 669 O O . VAL A 1 82 ? -13.543 -10.445 -1.815 1.00 98.50 82 VAL A O 1
ATOM 672 N N . LEU A 1 83 ? -12.918 -8.292 -1.640 1.00 98.44 83 LEU A N 1
ATOM 673 C CA . LEU A 1 83 ? -14.130 -7.715 -2.215 1.00 98.44 83 LEU A CA 1
ATOM 674 C C . LEU A 1 83 ? -13.999 -7.531 -3.726 1.00 98.44 83 LEU A C 1
ATOM 676 O O . LEU A 1 83 ? -14.980 -7.665 -4.455 1.00 98.44 83 LEU A O 1
ATOM 680 N N . LYS A 1 84 ? -12.791 -7.202 -4.192 1.00 98.56 84 LYS A N 1
ATOM 681 C CA . LYS A 1 84 ? -12.506 -6.941 -5.601 1.00 98.56 84 LYS A CA 1
ATOM 682 C C . LYS A 1 84 ? -11.034 -7.208 -5.899 1.00 98.56 84 LYS A C 1
ATOM 684 O O . LYS A 1 84 ? -10.174 -6.819 -5.113 1.00 98.56 84 LYS A O 1
ATOM 689 N N . ASP A 1 85 ? -10.767 -7.843 -7.032 1.00 98.38 85 ASP A N 1
ATOM 690 C CA . ASP A 1 85 ? -9.425 -8.107 -7.554 1.00 98.38 85 ASP A CA 1
ATOM 691 C C . ASP A 1 85 ? -9.385 -7.632 -9.005 1.00 98.38 85 ASP A C 1
ATOM 693 O O . ASP A 1 85 ? -10.166 -8.087 -9.843 1.00 98.38 85 ASP A O 1
ATOM 697 N N . GLU A 1 86 ? -8.539 -6.648 -9.271 1.00 98.31 86 GLU A N 1
ATOM 698 C CA . GLU A 1 86 ? -8.395 -6.001 -10.567 1.00 98.31 86 GLU A CA 1
ATOM 699 C C . GLU A 1 86 ? -6.988 -6.255 -11.074 1.00 98.31 86 GLU A C 1
ATOM 701 O O . GLU A 1 86 ? -6.016 -6.012 -10.362 1.00 98.31 86 GLU A O 1
ATOM 706 N N . MET A 1 87 ? -6.879 -6.706 -12.317 1.00 97.81 87 MET A N 1
ATOM 707 C CA . MET A 1 87 ? -5.609 -6.855 -13.009 1.00 97.81 87 MET A CA 1
ATOM 708 C C . MET A 1 87 ? -5.676 -6.082 -14.321 1.00 97.81 87 MET A C 1
ATOM 710 O O . MET A 1 87 ? -6.676 -6.148 -15.037 1.00 97.81 87 MET A O 1
ATOM 714 N N . GLN A 1 88 ? -4.620 -5.333 -14.606 1.00 97.56 88 GLN A N 1
ATOM 715 C CA . GLN A 1 88 ? -4.471 -4.525 -15.804 1.00 97.56 88 GLN A CA 1
ATOM 716 C C . GLN A 1 88 ? -3.096 -4.787 -16.415 1.00 97.56 88 GLN A C 1
ATOM 718 O O . GLN A 1 88 ? -2.093 -4.672 -15.716 1.00 97.56 88 GLN A O 1
ATOM 723 N N . ASP A 1 89 ? -3.048 -5.056 -17.717 1.00 97.12 89 ASP A N 1
ATOM 724 C CA . ASP A 1 89 ? -1.800 -5.022 -18.483 1.00 97.12 89 ASP A CA 1
ATOM 725 C C . ASP A 1 89 ? -1.388 -3.557 -18.671 1.00 97.12 89 ASP A C 1
ATOM 727 O O . ASP A 1 89 ? -2.170 -2.743 -19.175 1.00 97.12 89 ASP A O 1
ATOM 731 N N . ILE A 1 90 ? -0.188 -3.194 -18.220 1.00 93.88 90 ILE A N 1
ATOM 732 C CA . ILE A 1 90 ? 0.276 -1.798 -18.197 1.00 93.88 90 ILE A CA 1
ATOM 733 C C . ILE A 1 90 ? 1.516 -1.539 -19.057 1.00 93.88 90 ILE A C 1
ATOM 735 O O . ILE A 1 90 ? 1.890 -0.379 -19.232 1.00 93.88 90 ILE A O 1
ATOM 739 N N . GLY A 1 91 ? 2.138 -2.575 -19.620 1.00 87.06 91 GLY A N 1
ATOM 740 C CA . GLY A 1 91 ? 3.253 -2.403 -20.542 1.00 87.06 91 GLY A CA 1
ATOM 741 C C . GLY A 1 91 ? 4.089 -3.658 -20.754 1.00 87.06 91 GLY A C 1
ATOM 742 O O . GLY A 1 91 ? 3.712 -4.759 -20.368 1.00 87.06 91 GLY A O 1
ATOM 743 N N . ASP A 1 92 ? 5.251 -3.444 -21.368 1.00 88.38 92 ASP A N 1
ATOM 744 C CA . ASP A 1 92 ? 6.281 -4.458 -21.622 1.00 88.38 92 ASP A CA 1
ATOM 745 C C . ASP A 1 92 ? 7.500 -4.263 -20.691 1.00 88.38 92 ASP A C 1
ATOM 747 O O . ASP A 1 92 ? 8.632 -4.586 -21.066 1.00 88.38 92 ASP A O 1
ATOM 751 N N . GLY A 1 93 ? 7.301 -3.597 -19.543 1.00 81.69 93 GLY A N 1
ATOM 752 C CA . GLY A 1 93 ? 8.331 -3.384 -18.515 1.00 81.69 93 GLY A CA 1
ATOM 753 C C . GLY A 1 93 ? 8.651 -4.684 -17.767 1.00 81.69 93 GLY A C 1
ATOM 754 O O . GLY A 1 93 ? 8.073 -5.693 -18.108 1.00 81.69 93 GLY A O 1
ATOM 755 N N . PRO A 1 94 ? 9.543 -4.716 -16.768 1.00 91.62 94 PRO A N 1
ATOM 756 C CA . PRO A 1 94 ? 10.250 -3.576 -16.221 1.00 91.62 94 PRO A CA 1
ATOM 757 C C . PRO A 1 94 ? 11.477 -3.203 -17.054 1.00 91.62 94 PRO A C 1
ATOM 759 O O . PRO A 1 94 ? 12.203 -4.059 -17.567 1.00 91.62 94 PRO A O 1
ATOM 762 N N . ARG A 1 95 ? 11.731 -1.902 -17.187 1.00 90.44 95 ARG A N 1
ATOM 763 C CA . ARG A 1 95 ? 12.927 -1.354 -17.828 1.00 90.44 95 ARG A CA 1
ATOM 764 C C . ARG A 1 95 ? 13.879 -0.855 -16.756 1.00 90.44 95 ARG A C 1
ATOM 766 O O . ARG A 1 95 ? 13.571 0.072 -16.018 1.00 90.44 95 ARG A O 1
ATOM 773 N N . PHE A 1 96 ? 15.065 -1.453 -16.708 1.00 90.81 96 PHE A N 1
ATOM 774 C CA . PHE A 1 96 ? 16.090 -1.027 -15.765 1.00 90.81 96 PHE A CA 1
ATOM 775 C C . PHE A 1 96 ? 16.561 0.404 -16.062 1.00 90.81 96 PHE A C 1
ATOM 777 O O . PHE A 1 96 ? 17.009 0.702 -17.173 1.00 90.81 96 PHE A O 1
ATOM 784 N N . ASN A 1 97 ? 16.509 1.262 -15.048 1.00 91.12 97 ASN A N 1
ATOM 785 C CA . ASN A 1 97 ? 16.972 2.639 -15.090 1.00 91.12 97 ASN A CA 1
ATOM 786 C C . ASN A 1 97 ? 18.000 2.886 -13.967 1.00 91.12 97 ASN A C 1
ATOM 788 O O . ASN A 1 97 ? 17.620 3.106 -12.816 1.00 91.12 97 ASN A O 1
ATOM 792 N N . PRO A 1 98 ? 19.309 2.903 -14.278 1.00 89.50 98 PRO A N 1
ATOM 793 C CA . PRO A 1 98 ? 20.359 3.100 -13.276 1.00 89.50 98 PRO A CA 1
ATOM 794 C C . PRO A 1 98 ? 20.392 4.516 -12.680 1.00 89.50 98 PRO A C 1
ATOM 796 O O . PRO A 1 98 ? 21.069 4.750 -11.679 1.00 89.50 98 PRO A O 1
ATOM 799 N N . ASP A 1 99 ? 19.703 5.469 -13.307 1.00 92.31 99 ASP A N 1
ATOM 800 C CA . ASP A 1 99 ? 19.531 6.836 -12.811 1.00 92.31 99 ASP A CA 1
ATOM 801 C C . ASP A 1 99 ? 18.206 7.021 -12.055 1.00 92.31 99 ASP A C 1
ATOM 803 O O . ASP A 1 99 ? 17.935 8.110 -11.542 1.00 92.31 99 ASP A O 1
ATOM 807 N N . GLY A 1 100 ? 17.395 5.962 -11.975 1.00 93.31 100 GLY A N 1
ATOM 808 C CA . GLY A 1 100 ? 16.130 5.937 -11.260 1.00 93.31 100 GLY A CA 1
ATOM 809 C C . GLY A 1 100 ? 16.294 6.099 -9.751 1.00 93.31 100 GLY A C 1
ATOM 810 O O . GLY A 1 100 ? 17.371 5.912 -9.174 1.00 93.31 100 GLY A O 1
ATOM 811 N N . GLN A 1 101 ? 15.187 6.440 -9.103 1.00 95.88 101 GLN A N 1
ATOM 812 C CA . GLN A 1 101 ? 15.069 6.469 -7.652 1.00 95.88 101 GLN A CA 1
ATOM 813 C C . GLN A 1 101 ? 13.800 5.740 -7.220 1.00 95.88 101 GLN A C 1
ATOM 815 O O . GLN A 1 101 ? 12.806 5.752 -7.943 1.00 95.88 101 GLN A O 1
ATOM 820 N N . ALA A 1 102 ? 13.839 5.136 -6.038 1.00 96.81 102 ALA A N 1
ATOM 821 C CA . ALA A 1 102 ? 12.651 4.622 -5.382 1.00 96.81 102 ALA A CA 1
ATOM 822 C C . ALA A 1 102 ? 12.164 5.650 -4.361 1.00 96.81 102 ALA A C 1
ATOM 824 O O . ALA A 1 102 ? 12.845 5.905 -3.363 1.00 96.81 102 ALA A O 1
ATOM 825 N N . ASP A 1 103 ? 11.010 6.253 -4.615 1.00 98.19 103 ASP A N 1
ATOM 826 C CA . ASP A 1 103 ? 10.354 7.157 -3.681 1.00 98.19 103 ASP A CA 1
ATOM 827 C C . ASP A 1 103 ? 9.480 6.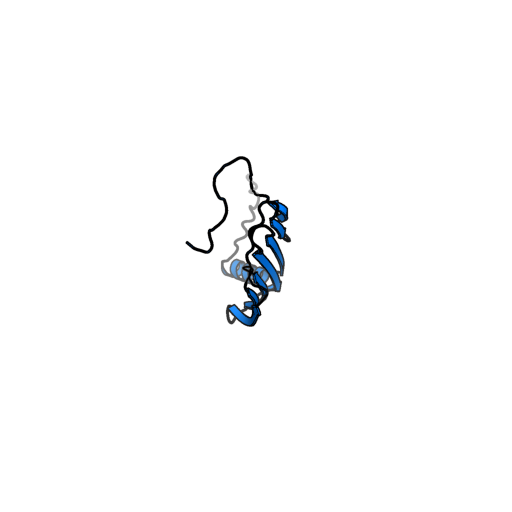354 -2.724 1.00 98.19 103 ASP A C 1
ATOM 829 O O . ASP A 1 103 ? 8.592 5.617 -3.143 1.00 98.19 103 ASP A O 1
ATOM 833 N N . VAL A 1 104 ? 9.740 6.4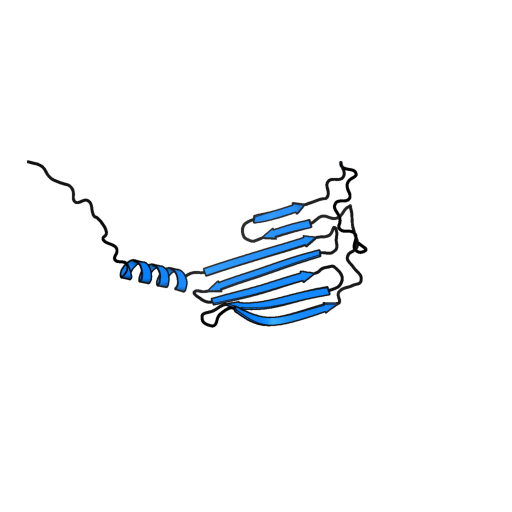97 -1.426 1.00 98.19 104 VAL A N 1
ATOM 834 C CA . VAL A 1 104 ? 9.013 5.807 -0.363 1.00 98.19 104 VAL A CA 1
ATOM 835 C C . VAL A 1 104 ? 8.315 6.833 0.506 1.00 98.19 104 VAL A C 1
ATOM 837 O O . VAL A 1 104 ? 8.933 7.770 1.013 1.00 98.19 104 VAL A O 1
ATOM 840 N N . GLU A 1 105 ? 7.023 6.634 0.716 1.00 98.25 105 GLU A N 1
ATOM 841 C CA . GLU A 1 105 ? 6.219 7.447 1.612 1.00 98.25 105 GLU A CA 1
ATOM 842 C C . GLU A 1 105 ? 5.248 6.587 2.419 1.00 98.25 105 GLU A C 1
ATOM 844 O O . GLU A 1 105 ? 4.774 5.543 1.972 1.00 98.25 105 GLU A O 1
ATOM 849 N N . GLY A 1 106 ? 4.943 7.017 3.636 1.00 97.19 106 GLY A N 1
ATOM 850 C CA . GLY A 1 106 ? 3.919 6.366 4.437 1.00 97.19 106 GLY A CA 1
ATOM 851 C C . GLY A 1 106 ? 3.526 7.180 5.654 1.00 97.19 106 GLY A C 1
ATOM 852 O O . GLY A 1 106 ? 4.295 8.006 6.152 1.00 97.19 106 GLY A O 1
ATOM 853 N N . SER A 1 107 ? 2.327 6.912 6.164 1.00 95.94 107 SER A N 1
ATOM 854 C CA . SER A 1 107 ? 1.713 7.694 7.242 1.00 95.94 107 SER A CA 1
ATOM 855 C C . SER A 1 107 ? 2.536 7.742 8.535 1.00 95.94 107 SER A C 1
ATOM 857 O O . SER A 1 107 ? 2.406 8.698 9.294 1.00 95.94 107 SER A O 1
ATOM 859 N N . LEU A 1 108 ? 3.391 6.742 8.784 1.00 94.25 108 LEU A N 1
ATOM 860 C CA . LEU A 1 108 ? 4.217 6.631 9.995 1.00 94.25 108 LEU A CA 1
ATOM 861 C C . LEU A 1 108 ? 5.713 6.905 9.774 1.00 94.25 108 LEU A C 1
ATOM 863 O O . LEU A 1 108 ? 6.450 7.037 10.747 1.00 94.25 108 LEU A O 1
ATOM 867 N N . ILE A 1 109 ? 6.172 6.962 8.520 1.00 91.94 109 ILE A N 1
ATOM 868 C CA . ILE A 1 109 ? 7.607 6.997 8.175 1.00 91.94 109 ILE A CA 1
ATOM 869 C C . ILE A 1 109 ? 8.024 8.268 7.421 1.00 91.94 109 ILE A C 1
ATOM 871 O O . ILE A 1 109 ? 9.210 8.470 7.170 1.00 91.94 109 ILE A O 1
ATOM 875 N N . GLY A 1 110 ? 7.075 9.147 7.084 1.00 93.81 110 GLY A N 1
ATOM 876 C CA . GLY A 1 110 ? 7.347 10.341 6.285 1.00 93.81 110 GLY A CA 1
ATOM 877 C C . GLY A 1 110 ? 7.645 9.983 4.831 1.00 93.81 110 GLY A C 1
ATOM 878 O O . GLY A 1 110 ? 7.093 9.014 4.317 1.00 93.81 110 GLY A O 1
ATOM 879 N N . LYS A 1 111 ? 8.498 10.773 4.171 1.00 97.75 111 LYS A N 1
ATOM 880 C CA . LYS A 1 111 ? 8.912 10.566 2.779 1.00 97.75 111 LYS A CA 1
ATOM 881 C C . LYS A 1 111 ? 10.430 10.584 2.660 1.00 97.75 111 LYS A C 1
ATOM 883 O O . LYS A 1 111 ? 11.077 11.479 3.202 1.00 97.75 111 LYS A O 1
ATOM 888 N N . TYR A 1 112 ? 10.981 9.632 1.923 1.00 97.94 112 TYR A N 1
ATOM 889 C CA . TYR A 1 112 ? 12.396 9.570 1.577 1.00 97.94 112 TYR A CA 1
ATOM 890 C C . TYR A 1 112 ? 12.586 8.893 0.218 1.00 97.94 112 TYR A C 1
ATOM 892 O O . TYR A 1 112 ? 11.659 8.293 -0.320 1.00 97.94 112 TYR A O 1
ATOM 900 N N . SER A 1 113 ? 13.794 8.986 -0.331 1.00 97.75 113 SER A N 1
ATOM 901 C CA . SER A 1 113 ? 14.130 8.388 -1.624 1.00 97.75 113 SER A CA 1
ATOM 902 C C . SER A 1 113 ? 15.374 7.517 -1.492 1.00 97.75 113 SER A C 1
ATOM 904 O O . SER A 1 113 ? 16.314 7.870 -0.777 1.00 97.75 113 SER A O 1
ATOM 906 N N . ILE A 1 114 ? 15.389 6.395 -2.204 1.00 94.56 114 ILE A N 1
ATOM 907 C CA . ILE A 1 114 ? 16.522 5.473 -2.298 1.00 94.56 114 ILE A CA 1
ATOM 908 C C . ILE A 1 114 ? 17.074 5.544 -3.723 1.00 94.56 114 ILE A C 1
ATOM 910 O O . ILE A 1 114 ? 16.316 5.554 -4.690 1.00 94.56 114 ILE A O 1
ATOM 914 N N . LYS A 1 115 ? 18.399 5.592 -3.859 1.00 92.75 115 LYS A N 1
ATOM 915 C CA . LYS A 1 115 ? 19.101 5.530 -5.146 1.00 92.75 115 LYS A CA 1
ATOM 916 C C . LYS A 1 115 ? 20.099 4.388 -5.118 1.00 92.75 115 LYS A C 1
ATOM 918 O O . LYS A 1 115 ? 20.593 4.035 -4.049 1.00 92.75 115 LYS A O 1
ATOM 923 N N . LEU A 1 116 ? 20.398 3.844 -6.292 1.00 88.31 116 LEU A N 1
ATOM 924 C CA . LEU A 1 116 ? 21.480 2.879 -6.432 1.00 88.31 116 LEU A CA 1
ATOM 925 C C . LEU A 1 116 ? 22.808 3.522 -6.030 1.00 88.31 116 LEU A C 1
ATOM 927 O O . LEU A 1 116 ? 23.119 4.641 -6.451 1.00 88.31 116 LEU A O 1
ATOM 931 N N . ASP A 1 117 ? 23.590 2.786 -5.247 1.00 85.69 117 ASP A N 1
ATOM 932 C CA . ASP A 1 117 ? 25.002 3.087 -5.087 1.00 85.69 117 ASP A CA 1
ATOM 933 C C . ASP A 1 117 ? 25.722 2.707 -6.385 1.00 85.69 117 ASP A C 1
ATOM 935 O O . ASP A 1 117 ? 25.552 1.609 -6.910 1.00 85.69 117 ASP A O 1
ATOM 939 N N . LYS A 1 118 ? 26.480 3.654 -6.933 1.00 81.31 118 LYS A N 1
ATOM 940 C CA . LYS A 1 118 ? 27.236 3.491 -8.182 1.00 81.31 118 LYS A CA 1
ATOM 941 C C . LYS A 1 118 ? 28.734 3.317 -7.932 1.00 81.31 118 LYS A C 1
ATOM 943 O O . LYS A 1 118 ? 29.515 3.400 -8.876 1.00 81.31 118 LYS A O 1
ATOM 948 N N . SER A 1 119 ? 29.141 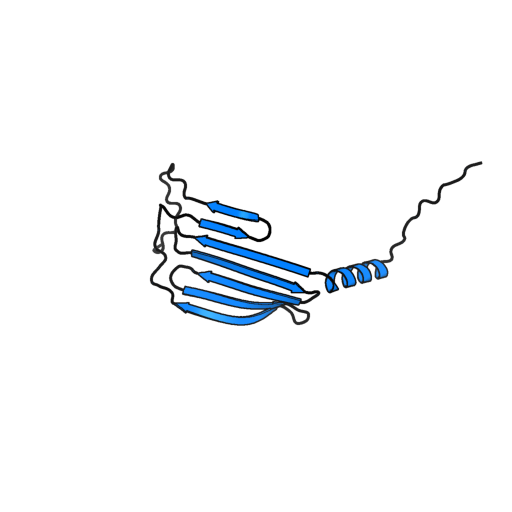3.186 -6.670 1.00 80.25 119 SER A N 1
ATOM 949 C CA . SER A 1 119 ? 30.543 3.044 -6.281 1.00 80.25 119 SER A CA 1
ATOM 950 C C . SER A 1 119 ? 31.063 1.607 -6.358 1.00 80.25 119 SER A C 1
ATOM 952 O O . SER A 1 119 ? 32.279 1.425 -6.378 1.00 80.25 119 SER A O 1
ATOM 954 N N . ASP A 1 120 ? 30.172 0.617 -6.458 1.00 71.94 120 ASP A N 1
ATOM 955 C CA . ASP A 1 120 ? 30.515 -0.796 -6.625 1.00 71.94 120 ASP A CA 1
ATOM 956 C C . ASP A 1 120 ? 30.219 -1.280 -8.060 1.00 71.94 120 ASP A C 1
ATOM 958 O O . ASP A 1 120 ? 29.327 -0.769 -8.742 1.00 71.94 120 ASP A O 1
ATOM 962 N N . GLU A 1 121 ? 30.989 -2.262 -8.531 1.00 69.00 121 GLU A N 1
ATOM 963 C CA . GLU A 1 121 ? 30.824 -2.904 -9.843 1.00 69.00 121 GLU A CA 1
ATOM 964 C C . GLU A 1 121 ? 29.749 -4.011 -9.824 1.00 69.00 121 GLU A C 1
ATOM 966 O O . GLU A 1 121 ? 29.404 -4.570 -10.872 1.00 69.00 121 GLU A O 1
ATOM 971 N N . GLU A 1 122 ? 29.201 -4.342 -8.649 1.00 72.38 122 GLU A N 1
ATOM 972 C CA . GLU A 1 122 ? 28.169 -5.364 -8.500 1.00 72.38 122 GLU A CA 1
ATOM 973 C C . GLU A 1 122 ? 26.816 -4.921 -9.091 1.00 72.38 122 GLU A C 1
ATOM 975 O O . GLU A 1 122 ? 26.304 -3.820 -8.873 1.00 72.38 122 GLU A O 1
ATOM 980 N N . LYS A 1 123 ? 26.187 -5.810 -9.869 1.00 65.25 123 LYS A N 1
ATOM 981 C CA . LYS A 1 123 ? 24.852 -5.561 -10.421 1.00 65.25 123 LYS A CA 1
ATOM 982 C C . LYS A 1 123 ? 23.799 -5.696 -9.319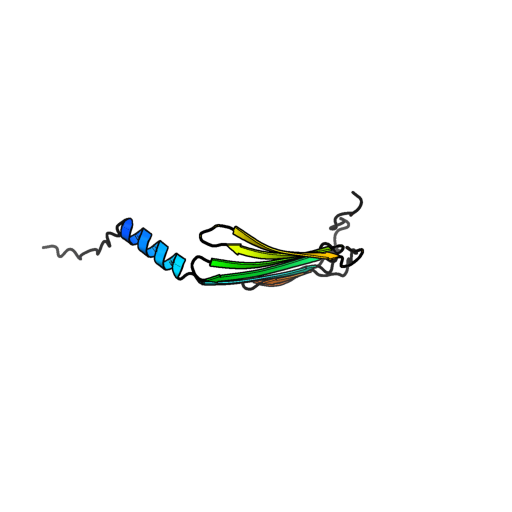 1.00 65.25 123 LYS A C 1
ATOM 984 O O . LYS A 1 123 ? 23.406 -6.802 -8.969 1.00 65.25 123 LYS A O 1
ATOM 989 N N . HIS A 1 124 ? 23.257 -4.577 -8.850 1.00 64.81 124 HIS A N 1
ATOM 990 C CA . HIS A 1 124 ? 22.172 -4.552 -7.855 1.00 64.81 124 HIS A CA 1
ATOM 991 C C . HIS A 1 124 ? 20.754 -4.733 -8.440 1.00 64.81 124 HIS A C 1
ATOM 993 O O . HIS A 1 124 ? 19.773 -4.289 -7.846 1.00 64.81 124 HIS A O 1
ATOM 999 N N . TYR A 1 125 ? 20.617 -5.386 -9.598 1.00 65.75 125 TYR A N 1
ATOM 1000 C CA . TYR A 1 125 ? 19.322 -5.664 -10.228 1.00 65.75 125 TYR A CA 1
ATOM 1001 C C . TYR A 1 125 ? 19.153 -7.156 -10.519 1.00 65.75 125 TYR A C 1
ATOM 1003 O O . TYR A 1 125 ? 20.118 -7.865 -10.802 1.00 65.75 125 TYR A O 1
ATOM 1011 N N . LYS A 1 126 ? 17.908 -7.641 -10.457 1.00 60.59 126 LYS A N 1
ATOM 1012 C CA . LYS A 1 126 ? 17.578 -9.008 -10.877 1.00 60.59 126 LYS A CA 1
ATOM 1013 C C . LYS A 1 126 ? 17.576 -9.071 -12.401 1.00 60.59 126 LYS A C 1
ATOM 1015 O O . LYS A 1 126 ? 16.866 -8.307 -13.046 1.00 60.59 126 LYS A O 1
ATOM 1020 N N . ASP A 1 127 ? 18.357 -9.984 -12.970 1.00 58.34 127 ASP A N 1
ATOM 1021 C CA . ASP A 1 127 ? 18.294 -10.266 -14.402 1.00 58.34 127 ASP A CA 1
ATOM 1022 C C . ASP A 1 127 ? 16.992 -11.027 -14.694 1.00 58.34 127 ASP A C 1
ATOM 1024 O O . ASP A 1 127 ? 16.740 -12.086 -14.123 1.00 58.34 127 ASP A O 1
ATOM 1028 N N . ILE A 1 128 ? 16.142 -10.478 -15.562 1.00 54.47 128 ILE A N 1
ATOM 1029 C CA . ILE A 1 128 ? 14.798 -11.013 -15.860 1.00 54.47 128 ILE A CA 1
ATOM 1030 C C . ILE A 1 128 ? 14.900 -12.325 -16.674 1.00 54.47 128 ILE A C 1
ATOM 1032 O O . ILE A 1 128 ? 13.907 -13.008 -16.909 1.00 54.47 128 ILE A O 1
ATOM 1036 N N . ARG A 1 129 ? 16.112 -12.692 -17.119 1.00 54.81 129 ARG A N 1
ATOM 1037 C CA . ARG A 1 129 ? 16.400 -13.891 -17.924 1.00 54.81 129 ARG A CA 1
ATOM 1038 C C . ARG A 1 129 ? 17.128 -15.015 -17.174 1.00 54.81 129 ARG A C 1
ATOM 1040 O O . ARG A 1 129 ? 17.571 -15.952 -17.838 1.00 54.81 129 ARG A O 1
ATOM 1047 N N . ALA A 1 130 ? 17.291 -14.916 -15.855 1.00 44.91 130 ALA A N 1
ATOM 1048 C CA . ALA A 1 130 ? 17.922 -15.960 -15.038 1.00 44.91 130 ALA A CA 1
ATOM 1049 C C . ALA A 1 130 ? 16.916 -17.013 -14.549 1.00 44.91 130 ALA A C 1
ATOM 1051 O O . ALA A 1 130 ? 15.803 -16.621 -14.131 1.00 44.91 130 ALA A O 1
#

pLDDT: mean 88.0, std 16.58, range [37.06, 98.81]

Sequence (130 aa):
MQRISPHFQIDQTEEDRLELERQQNESAQYSFNSNIDDQINDGSNSRTETRDGSTVQGSYSYTDGFVKRTVHYIADENGYRVLKDEMQDIGDGPRFNPDGQADVEGSLIGKYSIKLDKSDEEKHYKDIRA

Secondary structure (DSSP, 8-state):
-------------HHHHHHHHHHHHHT-EEEEEEEEEETTTTEEEEEEEEEETTEEEEEEEEE-SSEEEEEEEEEETTEEEEEEEEEEE--S-PPP-TT-EEEEEETTTEEEEEE---SS-S--S--TT-

Radius of gyration: 24.23 Å; chains: 1; bounding box: 47×26×89 Å

Organism: Drosophila madeirensis (NCBI:txid30013)